Protein AF-A0A9K3ELS5-F1 (afdb_monomer_lite)

Foldseek 3Di:
DCCVQCVQANDDDPPDDKQAEGRPDPVHDFDEDDDQWDQCQADVRDGLEEHEDDPVVIDDDTHGNYYHYGSHHYPD

InterPro domains:
  IPR017853 Glycoside hydrolase superfamily [SSF51445] (8-76)
  IPR036962 Glycoside hydrolase, family 3, N-terminal domain superfamily [G3DSA:3.20.20.300] (1-76)
  IPR051915 Cellulose Degradation Glycosyl Hydrolase 3 [PTHR30620] (1-76)

Structure (mmCIF, N/CA/C/O backbone):
data_AF-A0A9K3ELS5-F1
#
_entry.id   AF-A0A9K3ELS5-F1
#
loop_
_atom_site.group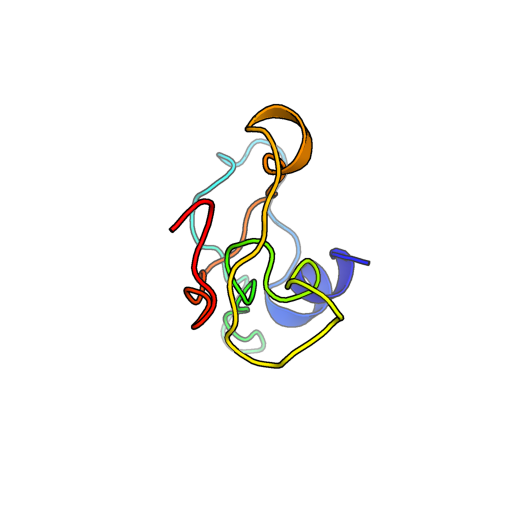_PDB
_atom_site.id
_atom_site.type_symbol
_atom_site.label_atom_id
_atom_site.label_alt_id
_atom_site.label_comp_id
_atom_site.label_asym_id
_atom_site.label_entity_id
_atom_site.label_seq_id
_atom_site.pdbx_PDB_ins_code
_atom_site.Cartn_x
_atom_site.Cartn_y
_atom_site.Cartn_z
_atom_site.occupancy
_atom_site.B_iso_or_equiv
_atom_site.auth_seq_id
_atom_site.auth_comp_id
_atom_site.auth_asym_id
_atom_site.auth_atom_id
_atom_site.pdbx_PDB_model_num
ATOM 1 N N . MET A 1 1 ? -0.577 13.749 2.382 1.00 63.16 1 MET A N 1
ATOM 2 C CA . MET A 1 1 ? -1.616 13.155 1.503 1.00 63.16 1 MET A CA 1
ATOM 3 C C . MET A 1 1 ? -1.968 11.709 1.889 1.00 63.16 1 MET A C 1
ATOM 5 O O . MET A 1 1 ? -2.831 11.120 1.257 1.00 63.16 1 MET A O 1
ATOM 9 N N . THR A 1 2 ? -1.370 11.132 2.941 1.00 80.06 2 THR A N 1
ATOM 10 C CA . THR A 1 2 ? -1.742 9.809 3.482 1.00 80.06 2 THR A CA 1
ATOM 11 C C . THR A 1 2 ? -2.907 9.871 4.477 1.00 80.06 2 THR A C 1
ATOM 13 O O . THR A 1 2 ? -3.437 8.832 4.859 1.00 80.06 2 THR A O 1
ATOM 16 N N . ASP A 1 3 ? -3.363 11.072 4.846 1.00 86.50 3 ASP A N 1
ATOM 17 C CA . ASP A 1 3 ? -4.450 11.312 5.810 1.00 86.50 3 ASP A CA 1
ATOM 18 C C . ASP A 1 3 ? -5.792 10.698 5.376 1.00 86.50 3 ASP A C 1
ATOM 20 O O . ASP A 1 3 ? -6.649 10.403 6.208 1.00 86.50 3 ASP A O 1
ATOM 24 N N . VAL A 1 4 ? -5.954 10.410 4.078 1.00 86.38 4 VAL A N 1
ATOM 25 C CA . VAL A 1 4 ? -7.102 9.660 3.544 1.00 86.38 4 VAL A CA 1
ATOM 26 C C . VAL A 1 4 ? -7.237 8.272 4.186 1.00 86.38 4 VAL A C 1
ATOM 28 O O . VAL A 1 4 ? -8.353 7.799 4.387 1.00 86.38 4 VAL A O 1
ATOM 31 N N . ILE A 1 5 ? -6.126 7.641 4.588 1.00 87.25 5 ILE A N 1
ATOM 32 C CA . ILE A 1 5 ? -6.137 6.351 5.293 1.00 87.25 5 ILE A CA 1
ATOM 33 C C . ILE A 1 5 ? -6.811 6.504 6.659 1.00 87.25 5 ILE A C 1
ATOM 35 O O . ILE A 1 5 ? -7.629 5.664 7.025 1.00 87.25 5 ILE A O 1
ATOM 39 N N . LEU A 1 6 ? -6.524 7.587 7.388 1.00 89.44 6 LEU A N 1
ATOM 40 C CA . LEU A 1 6 ? -7.146 7.873 8.686 1.00 89.44 6 LEU A CA 1
ATOM 41 C C . LEU A 1 6 ? -8.636 8.178 8.528 1.00 89.44 6 LEU A C 1
ATOM 43 O O . LEU A 1 6 ? -9.449 7.742 9.339 1.00 89.44 6 LEU A O 1
ATOM 47 N N . TRP A 1 7 ? -9.013 8.880 7.460 1.00 88.12 7 TRP A N 1
ATOM 48 C CA . TRP A 1 7 ? -10.418 9.158 7.176 1.00 88.12 7 TRP A CA 1
ATOM 49 C C . TRP A 1 7 ? -11.219 7.869 6.916 1.00 88.12 7 TRP A C 1
ATOM 51 O O . TRP A 1 7 ? -12.282 7.665 7.516 1.00 88.12 7 TRP A O 1
ATOM 61 N N . LEU A 1 8 ? -10.666 6.975 6.087 1.00 90.19 8 LEU A N 1
ATOM 62 C CA . LEU A 1 8 ? -11.280 5.700 5.705 1.00 90.19 8 LEU A CA 1
ATOM 63 C C . LEU A 1 8 ? -11.300 4.675 6.849 1.00 90.19 8 LEU A C 1
ATOM 65 O O . LEU A 1 8 ? -12.342 4.074 7.107 1.00 90.19 8 LEU A O 1
ATOM 69 N N . GLN A 1 9 ? -10.171 4.486 7.539 1.00 91.81 9 GLN A N 1
ATOM 70 C CA . GLN A 1 9 ? -9.987 3.423 8.535 1.00 91.81 9 GLN A CA 1
ATOM 71 C C . GLN A 1 9 ? -10.231 3.872 9.979 1.00 91.81 9 GLN A C 1
ATOM 73 O O . GLN A 1 9 ? -10.500 3.033 10.836 1.00 91.81 9 GLN A O 1
ATOM 78 N N . GLY A 1 10 ? -10.141 5.171 10.261 1.00 91.19 10 GLY A N 1
ATOM 79 C CA . GLY A 1 10 ? -10.091 5.728 11.613 1.00 91.19 10 GLY A CA 1
ATOM 80 C C . GLY A 1 10 ? -8.664 5.932 12.134 1.00 91.19 10 GLY A C 1
ATOM 81 O O . GLY A 1 10 ? -7.693 5.389 11.601 1.00 91.19 10 GLY A O 1
ATOM 82 N N . GLU A 1 11 ? -8.540 6.740 13.189 1.00 91.12 11 GLU A N 1
ATOM 83 C CA . GLU A 1 11 ? -7.256 7.037 13.827 1.00 91.12 11 GLU A CA 1
ATOM 84 C C . GLU A 1 11 ? -6.727 5.842 14.619 1.00 91.12 11 GLU A C 1
ATOM 86 O O . GLU A 1 11 ? -7.432 5.249 15.435 1.00 91.12 11 GLU A O 1
ATOM 91 N N . ILE A 1 12 ? -5.454 5.511 14.407 1.00 88.81 12 ILE A N 1
ATOM 92 C CA . ILE A 1 12 ? -4.781 4.447 15.150 1.00 88.81 12 ILE A CA 1
ATOM 93 C C . ILE A 1 12 ? -4.546 4.928 16.597 1.00 88.81 12 ILE A C 1
ATOM 95 O O . ILE A 1 12 ? -3.968 6.003 16.787 1.00 88.81 12 ILE A O 1
ATOM 99 N N . PRO A 1 13 ? -4.919 4.148 17.633 1.00 89.69 13 PRO A N 1
ATOM 100 C CA . PRO A 1 13 ? -4.698 4.537 19.023 1.00 89.69 13 PRO A CA 1
ATOM 101 C C . PRO A 1 13 ? -3.220 4.804 19.328 1.00 89.69 13 PRO A C 1
ATOM 103 O O . PRO A 1 13 ? -2.334 4.066 18.881 1.00 89.69 13 PRO A O 1
ATOM 106 N N . LYS A 1 14 ? -2.940 5.835 20.135 1.00 88.81 14 LYS A N 1
ATOM 107 C CA . LYS A 1 14 ? -1.568 6.180 20.538 1.00 88.81 14 LYS A CA 1
ATOM 108 C C . LYS A 1 14 ? -0.882 4.986 21.212 1.00 88.81 14 LYS A C 1
ATOM 110 O O . LYS A 1 14 ? -1.457 4.356 22.093 1.00 88.81 14 LYS A O 1
ATOM 115 N N . GLY A 1 15 ? 0.354 4.698 20.803 1.00 85.56 15 GLY A N 1
ATOM 116 C CA . GLY A 1 15 ? 1.136 3.566 21.319 1.00 85.56 15 GLY A CA 1
ATOM 117 C C . GLY A 1 15 ? 0.859 2.225 20.631 1.00 85.56 15 GLY A C 1
ATOM 118 O O . GLY A 1 15 ? 1.492 1.230 20.978 1.00 85.56 15 GLY A O 1
ATOM 119 N N . SER A 1 16 ? -0.039 2.180 19.643 1.00 84.56 16 SER A N 1
ATOM 120 C CA . SER A 1 16 ? -0.246 0.977 18.831 1.00 84.56 16 SER A CA 1
ATOM 121 C C . SER A 1 16 ? 0.976 0.661 17.968 1.00 84.56 16 SER A C 1
ATOM 123 O O . SER A 1 16 ? 1.699 1.552 17.515 1.00 84.56 16 SER A O 1
ATOM 125 N N . ARG A 1 17 ? 1.183 -0.628 17.691 1.00 83.19 17 ARG A N 1
ATOM 126 C CA . ARG A 1 17 ? 2.244 -1.101 16.798 1.00 83.19 17 ARG A CA 1
ATOM 127 C C . ARG A 1 17 ? 1.979 -0.645 15.357 1.00 83.19 17 ARG A C 1
ATOM 129 O O . ARG A 1 17 ? 0.928 -0.943 14.797 1.00 83.19 17 ARG A O 1
ATOM 136 N N . LEU A 1 18 ? 2.953 0.024 14.740 1.00 81.31 18 LEU A N 1
ATOM 137 C CA . LEU A 1 18 ? 2.896 0.396 13.322 1.00 81.31 18 LEU A CA 1
ATOM 138 C C . LEU A 1 18 ? 3.023 -0.839 12.413 1.00 81.31 18 LEU A C 1
ATOM 140 O O . LEU A 1 18 ? 3.691 -1.813 12.764 1.00 81.31 18 LEU A O 1
ATOM 144 N N . GLY A 1 19 ? 2.401 -0.780 11.232 1.00 77.75 19 GLY A N 1
ATOM 145 C CA . GLY A 1 19 ? 2.433 -1.865 10.241 1.00 77.75 19 GLY A CA 1
ATOM 146 C C . GLY A 1 19 ? 1.466 -3.020 10.521 1.00 77.75 19 GLY A C 1
ATOM 147 O O . GLY A 1 19 ? 1.574 -4.067 9.891 1.00 77.75 19 GLY A O 1
ATOM 148 N N . VAL A 1 20 ? 0.534 -2.844 11.460 1.00 82.88 20 VAL A N 1
ATOM 149 C CA . VAL A 1 20 ? -0.557 -3.790 11.728 1.00 82.88 20 VAL A CA 1
ATOM 150 C C . VAL A 1 20 ? -1.851 -3.244 11.109 1.00 82.88 20 VAL A C 1
ATOM 152 O O . VAL A 1 20 ? -2.095 -2.040 11.229 1.00 82.88 20 VAL A O 1
ATOM 155 N N . PRO A 1 21 ? -2.683 -4.080 10.457 1.00 87.00 21 PRO A N 1
ATOM 156 C CA . PRO A 1 21 ? -3.973 -3.646 9.926 1.00 87.00 21 PRO A CA 1
ATOM 157 C C . PRO A 1 21 ? -4.887 -3.060 11.005 1.00 87.00 21 PRO A C 1
ATOM 159 O O . PRO A 1 21 ? -4.931 -3.564 12.129 1.00 87.00 21 PRO A O 1
ATOM 162 N N . TYR A 1 22 ? -5.633 -2.010 10.659 1.00 90.38 22 TYR A N 1
ATOM 163 C CA . TYR A 1 22 ? -6.519 -1.319 11.592 1.00 90.38 22 TYR A CA 1
ATOM 164 C C . TYR A 1 22 ? -7.762 -0.774 10.889 1.00 90.38 22 TYR A C 1
ATOM 166 O O . TYR A 1 22 ? -7.658 -0.094 9.869 1.00 90.38 22 TYR A O 1
ATOM 174 N N . VAL A 1 23 ? -8.928 -1.039 11.479 1.00 91.81 23 VAL A N 1
ATOM 175 C CA . VAL A 1 23 ? -10.219 -0.435 11.131 1.00 91.81 23 VAL A CA 1
ATOM 176 C C . VAL A 1 23 ? -10.954 -0.164 12.444 1.00 91.81 23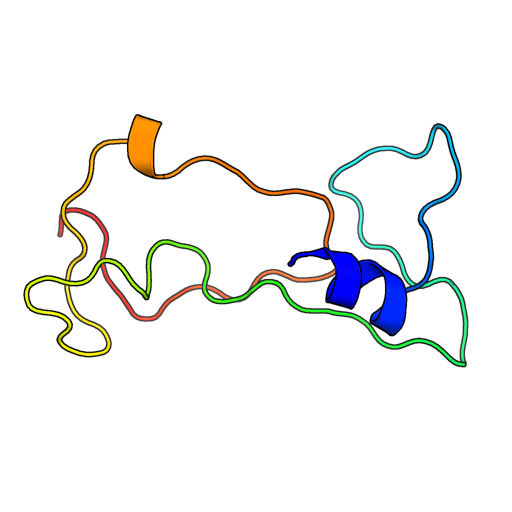 VAL A C 1
ATOM 178 O O . VAL A 1 23 ? -11.136 -1.079 13.245 1.00 91.81 23 VAL A O 1
ATOM 181 N N . ALA A 1 24 ? -11.352 1.086 12.686 1.00 93.50 24 ALA A N 1
ATOM 182 C CA . ALA A 1 24 ? -11.857 1.529 13.988 1.00 93.50 24 ALA A CA 1
ATOM 183 C C . ALA A 1 24 ? -13.259 1.005 14.337 1.00 93.50 24 ALA A C 1
ATOM 185 O O . ALA A 1 24 ? -13.648 1.028 15.504 1.00 93.50 24 ALA A O 1
ATOM 186 N N . GLY A 1 25 ? -14.030 0.534 13.355 1.00 92.06 25 GLY A N 1
ATOM 187 C CA . GLY A 1 25 ? -15.390 0.073 13.596 1.00 92.06 25 GLY A CA 1
ATOM 188 C C . GLY A 1 25 ? -16.175 -0.243 12.329 1.00 92.06 25 GLY A C 1
ATOM 189 O O . GLY A 1 25 ? -15.666 -0.169 11.214 1.00 92.06 25 GLY A O 1
ATOM 190 N N . LYS A 1 26 ? -17.445 -0.607 12.524 1.00 94.19 26 LYS A N 1
ATOM 191 C CA . LYS A 1 26 ? -18.385 -1.027 11.467 1.00 94.19 26 LYS A CA 1
ATOM 192 C C . LYS A 1 26 ? -18.782 0.080 10.481 1.00 94.19 26 LYS A C 1
ATOM 194 O O . LYS A 1 26 ? -19.379 -0.207 9.453 1.00 94.19 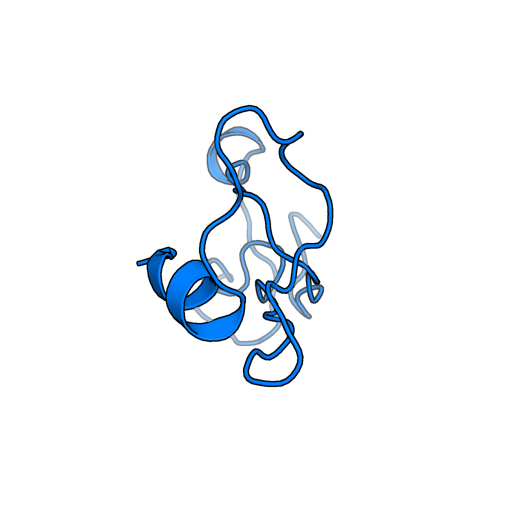26 LYS A O 1
ATOM 199 N N . ASP A 1 27 ? -18.515 1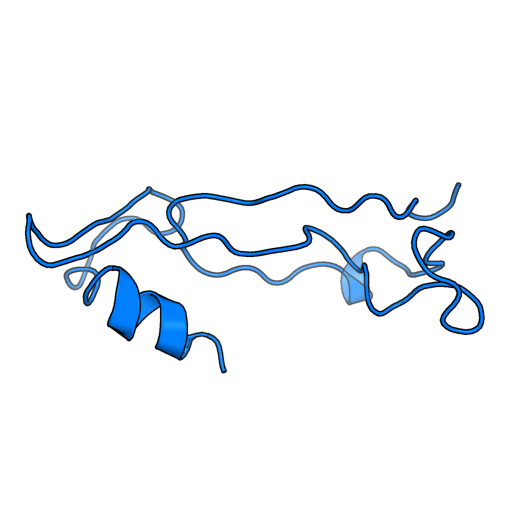.330 10.831 1.00 95.06 27 ASP A N 1
ATOM 200 C CA . ASP A 1 27 ? -18.755 2.534 10.033 1.00 95.06 27 ASP A CA 1
ATOM 201 C C . ASP A 1 27 ? -17.502 2.986 9.261 1.00 95.06 27 ASP A C 1
ATOM 203 O O . ASP A 1 27 ? -17.513 4.024 8.598 1.00 95.06 27 ASP A O 1
ATOM 207 N N . LYS A 1 28 ? -16.419 2.207 9.345 1.00 95.50 28 LYS A N 1
ATOM 208 C CA . LYS A 1 28 ? -15.157 2.424 8.642 1.00 95.50 28 LYS A CA 1
ATOM 209 C C . LYS A 1 28 ? -14.912 1.333 7.612 1.00 95.50 28 LYS A C 1
ATOM 211 O O . LYS A 1 28 ? -15.509 0.258 7.652 1.00 95.50 28 LYS A O 1
ATOM 216 N N . VAL A 1 29 ? -14.013 1.623 6.680 1.00 90.88 29 VAL A N 1
ATOM 217 C CA . VAL A 1 29 ? -13.637 0.705 5.603 1.00 90.88 29 VAL A CA 1
ATOM 218 C C . VAL A 1 29 ? -12.134 0.472 5.613 1.00 90.88 29 VAL A C 1
ATOM 220 O O . VAL A 1 29 ? -11.354 1.364 5.943 1.00 90.88 29 VAL A O 1
ATOM 223 N N . ALA A 1 30 ? -11.716 -0.739 5.247 1.00 89.88 30 ALA A N 1
ATOM 224 C CA . ALA A 1 30 ? -10.303 -1.035 5.054 1.00 89.88 30 ALA A CA 1
ATOM 225 C C . ALA A 1 30 ? -9.758 -0.199 3.886 1.00 89.88 30 ALA A C 1
ATOM 227 O O . ALA A 1 30 ? -10.338 -0.193 2.800 1.00 89.88 30 ALA A O 1
ATOM 228 N N . ALA A 1 31 ? -8.641 0.495 4.104 1.00 88.19 31 ALA A N 1
ATOM 229 C CA . ALA A 1 31 ? -7.942 1.208 3.047 1.00 88.19 31 ALA A CA 1
ATOM 230 C C . ALA A 1 31 ? -6.855 0.323 2.426 1.00 88.19 31 ALA A C 1
ATOM 232 O O . ALA A 1 31 ? -6.362 -0.644 3.023 1.00 88.19 31 ALA A O 1
ATOM 233 N N . CYS A 1 32 ? -6.476 0.690 1.208 1.00 85.75 32 CYS A N 1
ATOM 234 C CA . CYS A 1 32 ? -5.418 0.049 0.452 1.00 85.75 32 CYS A CA 1
ATOM 235 C C . CYS A 1 32 ? -4.408 1.104 0.014 1.00 85.75 32 CYS A C 1
ATOM 237 O O . CYS A 1 32 ? -4.777 2.036 -0.702 1.00 85.75 32 CYS A O 1
ATOM 239 N N . ALA A 1 33 ? -3.148 0.972 0.435 1.00 82.50 33 ALA A N 1
ATOM 240 C CA . ALA A 1 33 ? -2.076 1.741 -0.183 1.00 82.50 33 ALA A CA 1
ATOM 241 C C . ALA A 1 33 ? -1.723 1.057 -1.499 1.00 82.50 33 ALA A C 1
ATOM 243 O O . ALA A 1 33 ? -1.410 -0.138 -1.525 1.00 82.50 33 ALA A O 1
ATOM 244 N N . LYS A 1 34 ? -1.808 1.806 -2.594 1.00 80.62 34 LYS A N 1
ATOM 245 C CA . LYS A 1 34 ? -1.548 1.280 -3.925 1.00 80.62 34 LYS A CA 1
ATOM 246 C C . LYS A 1 34 ? -0.941 2.340 -4.856 1.00 80.62 34 LYS A C 1
ATOM 248 O O . LYS A 1 34 ? -1.214 3.517 -4.647 1.00 80.62 34 LYS A O 1
ATOM 253 N N . HIS A 1 35 ? -0.167 1.944 -5.864 1.00 85.25 35 HIS A N 1
ATOM 254 C CA . HIS A 1 35 ? 0.378 0.589 -6.032 1.00 85.25 35 HIS A CA 1
ATOM 255 C C . HIS A 1 35 ? 1.793 0.496 -5.445 1.00 85.25 35 HIS A C 1
ATOM 257 O O . HIS A 1 35 ? 2.618 1.393 -5.595 1.00 85.25 35 HIS A O 1
ATOM 263 N N . PHE A 1 36 ? 2.079 -0.594 -4.739 1.00 80.69 36 PHE A N 1
ATOM 264 C CA . PHE A 1 36 ? 3.387 -0.856 -4.157 1.00 80.69 36 PHE A CA 1
ATOM 265 C C . PHE A 1 36 ? 4.269 -1.626 -5.156 1.00 80.69 36 PHE A C 1
ATOM 267 O O . PHE A 1 36 ? 3.970 -2.771 -5.473 1.00 80.69 36 PHE A O 1
ATOM 274 N N . VAL A 1 37 ? 5.359 -1.074 -5.677 1.00 80.31 37 VAL A N 1
ATOM 275 C CA . VAL A 1 37 ? 5.877 0.282 -5.458 1.00 80.31 37 VAL A CA 1
ATOM 276 C C . VAL A 1 37 ? 6.330 0.896 -6.770 1.00 80.31 37 VAL A C 1
ATOM 278 O O . VAL A 1 37 ? 6.703 0.182 -7.695 1.00 80.31 37 VAL A O 1
ATOM 281 N N . ALA A 1 38 ? 6.327 2.228 -6.802 1.00 77.44 38 ALA A N 1
ATOM 282 C CA . ALA A 1 38 ? 6.881 3.037 -7.878 1.00 77.44 38 ALA A CA 1
ATOM 283 C C . ALA A 1 38 ? 6.169 2.881 -9.234 1.00 77.44 38 ALA A C 1
ATOM 285 O O . ALA A 1 38 ? 6.800 3.010 -10.281 1.00 77.44 38 ALA A O 1
ATOM 286 N N . ASP A 1 39 ? 4.848 2.690 -9.199 1.00 78.69 39 ASP A N 1
ATOM 287 C CA . ASP A 1 39 ? 3.962 2.758 -10.369 1.00 78.69 39 ASP A CA 1
ATOM 288 C C . ASP A 1 39 ? 4.054 4.104 -11.107 1.00 78.69 39 ASP A C 1
ATOM 290 O O . ASP A 1 39 ? 4.013 4.148 -12.328 1.00 78.69 39 ASP A O 1
ATOM 294 N N . GLY A 1 40 ? 4.250 5.208 -10.383 1.00 82.56 40 GLY A N 1
ATOM 295 C CA . GLY A 1 40 ? 4.440 6.536 -10.977 1.00 82.56 40 GLY A CA 1
ATOM 296 C C . GLY A 1 40 ? 5.846 6.829 -11.526 1.00 82.56 40 GLY A C 1
ATOM 297 O O . GLY A 1 40 ? 6.072 7.929 -12.025 1.00 82.56 40 GLY A O 1
ATOM 298 N N . GLY A 1 41 ? 6.807 5.906 -11.393 1.00 82.38 41 GLY A N 1
ATOM 299 C CA . GLY A 1 41 ? 8.220 6.115 -11.749 1.00 82.38 41 GLY A CA 1
ATOM 300 C C . GLY A 1 41 ? 8.658 5.474 -13.067 1.00 82.38 41 GLY A C 1
ATOM 301 O O . GLY A 1 41 ? 9.860 5.392 -13.333 1.00 82.38 41 GLY A O 1
ATOM 302 N N . THR A 1 42 ? 7.717 4.974 -13.866 1.00 84.12 42 THR A N 1
ATOM 303 C CA . THR A 1 42 ? 8.035 4.163 -15.040 1.00 84.12 42 THR A CA 1
ATOM 304 C C . THR A 1 42 ? 8.792 4.950 -16.107 1.00 84.12 42 THR A C 1
ATOM 306 O O . THR A 1 42 ? 8.631 6.162 -16.281 1.00 84.12 42 THR A O 1
ATOM 309 N N . THR A 1 43 ? 9.640 4.248 -16.861 1.00 81.00 43 THR A N 1
ATOM 310 C CA . THR A 1 43 ? 10.428 4.840 -17.948 1.00 81.00 43 THR A CA 1
ATOM 311 C C . THR A 1 43 ? 9.505 5.523 -18.955 1.00 81.00 43 THR A C 1
ATOM 313 O O . THR A 1 43 ? 8.638 4.880 -19.549 1.00 81.00 43 THR A O 1
ATOM 316 N N . LEU A 1 44 ? 9.705 6.834 -19.141 1.00 87.19 44 LEU A N 1
ATOM 317 C CA . LEU A 1 44 ? 8.888 7.707 -19.997 1.00 87.19 44 LEU A CA 1
ATOM 318 C C . LEU A 1 44 ? 7.403 7.805 -19.586 1.00 87.19 44 LEU A C 1
ATOM 320 O O . LEU A 1 44 ? 6.587 8.254 -20.387 1.00 87.19 44 LEU A O 1
ATOM 324 N N . GLY A 1 45 ? 7.044 7.403 -18.362 1.00 83.25 45 GLY A N 1
ATOM 325 C CA . GLY A 1 45 ? 5.656 7.398 -17.891 1.00 83.25 45 GLY A CA 1
ATOM 326 C C . GLY A 1 45 ? 4.761 6.395 -18.623 1.00 83.25 45 GLY A C 1
ATOM 327 O O . GLY A 1 45 ? 3.549 6.587 -18.682 1.00 83.25 45 GLY A O 1
ATOM 328 N N . ILE A 1 46 ? 5.350 5.359 -19.229 1.00 81.88 46 ILE A N 1
ATOM 329 C CA . ILE A 1 46 ? 4.597 4.289 -19.887 1.00 81.88 46 ILE A CA 1
ATOM 330 C C . ILE A 1 46 ? 3.936 3.438 -18.802 1.00 81.88 46 ILE A C 1
ATOM 332 O O . ILE A 1 46 ? 4.611 2.967 -17.884 1.00 81.88 46 ILE A O 1
ATOM 336 N N . ASP A 1 47 ? 2.624 3.257 -18.911 1.00 81.38 47 ASP A N 1
ATOM 337 C CA . ASP A 1 47 ? 1.847 2.458 -17.966 1.00 81.38 47 ASP A CA 1
ATOM 338 C C . ASP A 1 47 ? 2.384 1.018 -17.870 1.00 81.38 47 ASP A C 1
ATOM 340 O O . ASP A 1 47 ? 2.846 0.456 -18.865 1.00 81.38 47 ASP A O 1
ATOM 344 N N . GLU A 1 48 ? 2.375 0.457 -16.658 1.00 77.50 48 GLU A N 1
ATOM 345 C CA . GLU A 1 48 ? 2.849 -0.904 -16.330 1.00 77.50 48 GLU A CA 1
ATOM 346 C C . GLU A 1 48 ? 4.311 -1.240 -16.730 1.00 77.50 48 GLU A C 1
ATOM 348 O O . GLU A 1 48 ? 4.717 -2.400 -16.719 1.00 77.50 48 GLU A O 1
ATOM 353 N N . ASN A 1 49 ? 5.141 -0.244 -17.061 1.00 84.88 49 ASN A N 1
ATOM 354 C CA . ASN A 1 49 ? 6.513 -0.452 -17.541 1.00 84.88 49 ASN A CA 1
ATOM 355 C C . ASN A 1 49 ? 7.560 -0.501 -16.401 1.00 84.88 49 ASN A C 1
ATOM 357 O O . ASN A 1 49 ? 7.238 -0.467 -15.217 1.00 84.88 49 ASN A O 1
ATOM 361 N N . ASN A 1 50 ? 8.846 -0.584 -16.746 1.00 82.75 50 ASN A N 1
ATOM 362 C CA . ASN A 1 50 ? 9.952 -0.645 -15.795 1.00 82.75 50 ASN A CA 1
ATOM 363 C C . ASN A 1 50 ? 10.269 0.721 -15.162 1.00 82.75 50 ASN A C 1
ATOM 365 O O . ASN A 1 50 ? 10.544 1.701 -15.870 1.00 82.75 50 ASN A O 1
ATOM 369 N N . THR A 1 51 ? 10.319 0.753 -13.833 1.00 81.62 51 THR A N 1
ATOM 370 C CA . THR A 1 51 ? 10.863 1.857 -13.039 1.00 81.62 51 THR A CA 1
ATOM 371 C C . THR A 1 51 ? 12.334 1.591 -12.713 1.00 81.62 51 THR A C 1
ATOM 373 O O . THR A 1 51 ? 12.670 0.603 -12.056 1.00 81.62 51 THR A O 1
ATOM 376 N N . VAL A 1 52 ? 13.226 2.486 -13.149 1.00 83.38 52 VAL A N 1
ATOM 377 C CA . VAL A 1 52 ? 14.674 2.406 -12.885 1.00 83.38 52 VAL A CA 1
ATOM 378 C C . VAL A 1 52 ? 15.028 3.384 -11.770 1.00 83.38 52 VAL A C 1
ATOM 380 O O . VAL A 1 52 ? 15.074 4.591 -11.989 1.00 83.38 52 VAL A O 1
ATOM 383 N N . ALA A 1 53 ? 15.254 2.861 -10.568 1.00 78.12 53 ALA A N 1
ATOM 384 C CA . ALA A 1 53 ? 15.547 3.654 -9.374 1.00 78.12 53 ALA A CA 1
ATOM 385 C C . ALA A 1 53 ? 16.385 2.842 -8.379 1.00 78.12 53 ALA A C 1
ATOM 387 O O . ALA A 1 53 ? 16.323 1.607 -8.347 1.00 78.12 53 ALA A O 1
ATOM 388 N N . ASN A 1 54 ? 17.163 3.519 -7.539 1.00 78.75 54 ASN A N 1
ATOM 389 C CA . ASN A 1 54 ? 17.918 2.866 -6.474 1.00 78.75 54 ASN A CA 1
ATOM 390 C C . ASN A 1 54 ? 17.045 2.637 -5.221 1.00 78.75 54 ASN A C 1
ATOM 392 O O . ASN A 1 54 ? 15.966 3.199 -5.053 1.00 78.75 54 ASN A O 1
ATOM 396 N N . ARG A 1 55 ? 17.513 1.788 -4.297 1.00 71.62 55 ARG A N 1
ATOM 397 C CA . ARG A 1 55 ? 16.749 1.404 -3.094 1.00 71.62 55 ARG A CA 1
ATOM 398 C C . ARG A 1 55 ? 16.422 2.586 -2.170 1.00 71.62 55 ARG A C 1
ATOM 400 O O . ARG A 1 55 ? 15.431 2.525 -1.448 1.00 71.62 55 ARG A O 1
ATOM 407 N N . HIS A 1 56 ? 17.257 3.624 -2.150 1.00 73.19 56 HIS A N 1
ATOM 408 C CA . HIS A 1 56 ? 17.043 4.788 -1.290 1.00 73.19 56 HIS A CA 1
ATOM 409 C C . HIS A 1 56 ? 15.867 5.638 -1.782 1.00 73.19 56 HIS A C 1
ATOM 411 O O . HIS A 1 56 ? 15.094 6.141 -0.975 1.00 73.19 56 HIS A O 1
ATOM 417 N N . GLU A 1 57 ? 15.677 5.704 -3.097 1.00 65.56 57 GLU A N 1
ATOM 418 C CA . GLU A 1 57 ? 14.564 6.402 -3.746 1.00 65.56 57 GLU A CA 1
ATOM 419 C C . GLU A 1 57 ? 13.207 5.693 -3.540 1.00 65.56 57 GLU A C 1
ATOM 421 O O . GLU A 1 57 ? 12.161 6.305 -3.728 1.00 65.56 57 GLU A O 1
ATOM 426 N N . LEU A 1 58 ? 13.206 4.421 -3.112 1.00 64.06 58 LEU A N 1
ATOM 427 C CA . LEU A 1 58 ? 12.021 3.548 -3.097 1.00 64.06 58 LEU A CA 1
ATOM 428 C C . LEU A 1 58 ? 11.299 3.435 -1.735 1.00 64.06 58 LEU A C 1
ATOM 430 O O . LEU A 1 58 ? 10.138 3.031 -1.677 1.00 64.06 58 LEU A O 1
ATOM 434 N N . LEU A 1 59 ? 11.971 3.700 -0.609 1.00 59.78 59 LEU A N 1
ATOM 435 C CA . LEU A 1 59 ? 11.520 3.222 0.708 1.00 59.78 59 LEU A CA 1
ATOM 436 C C . LEU A 1 59 ? 10.863 4.311 1.576 1.00 59.78 59 LEU A C 1
ATOM 438 O O . LEU A 1 59 ? 11.537 4.979 2.356 1.00 59.78 59 LEU A O 1
ATOM 442 N N . SER A 1 60 ? 9.526 4.405 1.543 1.00 55.75 60 SER A N 1
ATOM 443 C CA . SER A 1 60 ? 8.728 4.980 2.646 1.00 55.75 60 SER A CA 1
ATOM 444 C C . SER A 1 60 ? 7.288 4.429 2.673 1.00 55.75 60 SER A C 1
ATOM 446 O O . SER A 1 60 ? 6.560 4.558 1.695 1.00 55.75 60 SER A O 1
ATOM 448 N N . ILE A 1 61 ? 6.850 3.798 3.777 1.00 52.34 61 ILE A N 1
ATOM 449 C CA . ILE A 1 61 ? 5.434 3.418 3.990 1.00 52.34 61 ILE A CA 1
ATOM 450 C C . ILE A 1 61 ? 5.051 3.586 5.468 1.00 52.34 61 ILE A C 1
ATOM 452 O O . ILE A 1 61 ? 5.819 3.230 6.361 1.00 52.34 61 ILE A O 1
ATOM 456 N N . GLN A 1 62 ? 3.844 4.098 5.717 1.00 53.44 62 GLN A N 1
ATOM 457 C CA . GLN A 1 62 ? 3.192 4.205 7.030 1.00 53.44 62 GLN A CA 1
ATOM 458 C C . GLN A 1 62 ? 1.952 3.286 7.083 1.00 53.44 62 GLN A C 1
ATOM 460 O O . GLN A 1 62 ? 1.408 2.925 6.044 1.00 53.44 62 GLN A O 1
ATOM 465 N N . GLY A 1 63 ? 1.532 2.863 8.284 1.00 53.19 63 GLY A N 1
ATOM 466 C CA . GLY A 1 63 ? 0.574 1.765 8.501 1.00 53.19 63 GLY A CA 1
ATOM 467 C C . GLY A 1 63 ? -0.749 1.867 7.725 1.00 53.19 63 GLY A C 1
ATOM 468 O O . GLY A 1 63 ? -1.485 2.839 7.861 1.00 53.19 63 GLY A O 1
ATOM 469 N N . VAL A 1 64 ? -1.067 0.821 6.959 1.00 69.25 64 VAL A N 1
ATOM 470 C CA . VAL A 1 64 ? -2.289 0.670 6.152 1.00 69.25 64 VAL A CA 1
ATOM 471 C C . VAL A 1 64 ? -2.795 -0.773 6.257 1.00 69.25 64 VAL A C 1
ATOM 473 O O . VAL A 1 64 ? -1.995 -1.680 6.483 1.00 69.25 64 VAL A O 1
ATOM 476 N N . SER A 1 65 ? -4.107 -1.008 6.120 1.00 54.09 65 SER A N 1
ATOM 477 C CA . SER A 1 65 ? -4.668 -2.359 6.291 1.00 54.09 65 SER A CA 1
ATOM 478 C C . SER A 1 65 ? -4.325 -3.317 5.161 1.00 54.09 65 SER A C 1
ATOM 480 O O . SER A 1 65 ? -4.170 -4.511 5.402 1.00 54.09 65 SER A O 1
ATOM 482 N N . THR A 1 66 ? -4.202 -2.811 3.935 1.00 70.50 66 THR A N 1
ATOM 483 C CA . THR A 1 66 ? -3.814 -3.613 2.773 1.00 70.50 66 THR A CA 1
ATOM 484 C C . THR A 1 66 ? -2.847 -2.842 1.881 1.00 70.50 66 THR A C 1
ATOM 486 O O . THR A 1 66 ? -2.854 -1.610 1.852 1.00 70.50 66 THR A O 1
ATOM 489 N N . VAL A 1 67 ? -2.020 -3.579 1.144 1.00 78.62 67 VAL A N 1
ATOM 490 C CA . VAL A 1 67 ? -1.099 -3.045 0.140 1.00 78.62 67 VAL A CA 1
ATOM 491 C C . VAL A 1 67 ? -1.340 -3.805 -1.159 1.00 78.62 67 VAL A C 1
ATOM 493 O O . VAL A 1 67 ? -1.310 -5.034 -1.156 1.00 78.62 67 VAL A O 1
ATOM 496 N N . MET A 1 68 ? -1.600 -3.095 -2.256 1.00 76.50 68 MET A N 1
ATOM 497 C CA . MET A 1 68 ? -1.755 -3.704 -3.583 1.00 76.50 68 MET A CA 1
ATOM 498 C C . MET A 1 68 ? -0.456 -3.558 -4.359 1.00 76.50 68 MET A C 1
ATOM 500 O O . MET A 1 68 ? 0.082 -2.458 -4.437 1.00 76.50 68 MET A O 1
ATOM 504 N N . VAL A 1 69 ? 0.025 -4.655 -4.937 1.00 76.19 69 VAL A N 1
ATOM 505 C CA . VAL A 1 69 ? 1.262 -4.680 -5.726 1.00 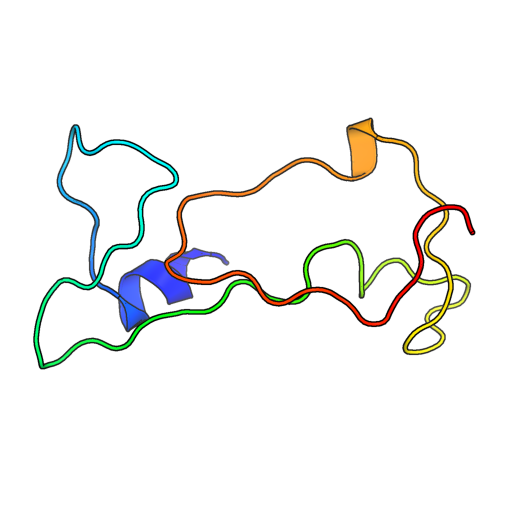76.19 69 VAL A CA 1
ATOM 506 C C . VAL A 1 69 ? 1.058 -3.949 -7.059 1.00 76.19 69 VAL A C 1
ATOM 508 O O . VAL A 1 69 ? -0.037 -3.985 -7.620 1.00 76.19 69 VAL A O 1
ATOM 511 N N . SER A 1 70 ? 2.091 -3.253 -7.530 1.00 72.38 70 SER A N 1
ATOM 512 C CA . SER A 1 70 ? 2.115 -2.618 -8.851 1.00 72.38 70 SER A CA 1
ATOM 513 C C . SER A 1 70 ? 2.266 -3.641 -9.971 1.00 72.38 70 SER A C 1
ATOM 515 O O . SER A 1 70 ? 2.923 -4.663 -9.792 1.00 72.38 70 SER A O 1
ATOM 517 N N . TYR A 1 71 ? 1.690 -3.337 -11.135 1.00 72.50 71 TYR A N 1
ATOM 518 C CA . TYR A 1 71 ? 1.963 -4.069 -12.373 1.00 72.50 71 TYR A CA 1
ATOM 519 C C . TYR A 1 71 ? 3.345 -3.739 -12.962 1.00 72.50 71 TYR A C 1
ATOM 521 O O . TYR A 1 71 ? 3.876 -4.527 -13.735 1.00 72.50 71 TYR A O 1
ATOM 529 N N . SER A 1 72 ? 3.948 -2.611 -12.570 1.00 63.44 72 SER A N 1
ATOM 530 C CA . SER A 1 72 ? 5.278 -2.183 -13.021 1.00 63.44 72 SER A CA 1
ATOM 531 C C . SER A 1 72 ? 6.410 -3.078 -12.504 1.00 63.44 72 SER A C 1
ATOM 533 O O . SER A 1 72 ? 6.405 -3.490 -11.340 1.00 63.44 72 SER A O 1
ATOM 535 N N . SER A 1 73 ? 7.453 -3.256 -13.317 1.00 73.81 73 SER A N 1
ATOM 536 C CA . SER A 1 73 ? 8.739 -3.824 -12.885 1.00 73.81 73 SER A CA 1
ATOM 537 C C . SER A 1 73 ? 9.610 -2.800 -12.144 1.00 73.81 73 SER A C 1
ATOM 539 O O . SER A 1 73 ? 9.487 -1.590 -12.348 1.00 73.81 73 SER A O 1
ATOM 541 N N . TRP A 1 74 ? 10.552 -3.285 -11.327 1.00 77.44 74 TRP A N 1
ATOM 542 C CA . TRP A 1 74 ? 11.623 -2.475 -10.735 1.00 77.44 74 TRP A CA 1
ATOM 543 C C . TRP A 1 74 ? 12.988 -3.069 -11.086 1.00 77.44 74 TRP A C 1
ATOM 545 O O . TRP A 1 74 ? 13.327 -4.160 -10.631 1.00 77.44 74 TRP A O 1
ATOM 555 N N . ASN A 1 75 ? 13.786 -2.326 -11.858 1.00 77.12 75 ASN A N 1
ATOM 556 C CA . ASN A 1 75 ? 15.095 -2.753 -12.369 1.00 77.12 75 ASN A CA 1
ATOM 557 C C . ASN A 1 75 ? 15.078 -4.085 -13.160 1.00 77.12 75 ASN A C 1
ATOM 559 O O . ASN A 1 75 ? 16.062 -4.828 -13.114 1.00 77.12 75 ASN A O 1
ATOM 563 N N . GLY A 1 76 ? 14.003 -4.364 -13.910 1.00 56.97 76 GLY A N 1
ATOM 564 C CA . GLY A 1 76 ? 13.879 -5.550 -14.777 1.00 56.97 76 GLY A CA 1
ATOM 565 C C . GLY A 1 76 ? 12.458 -6.068 -14.874 1.00 56.97 76 GLY A C 1
ATOM 566 O O . GLY A 1 76 ? 12.029 -6.749 -13.923 1.00 56.97 76 GLY A O 1
#

Radius of gyration: 14.8 Å; chains: 1; bounding box: 37×19×41 Å

pLDDT: mean 79.82, std 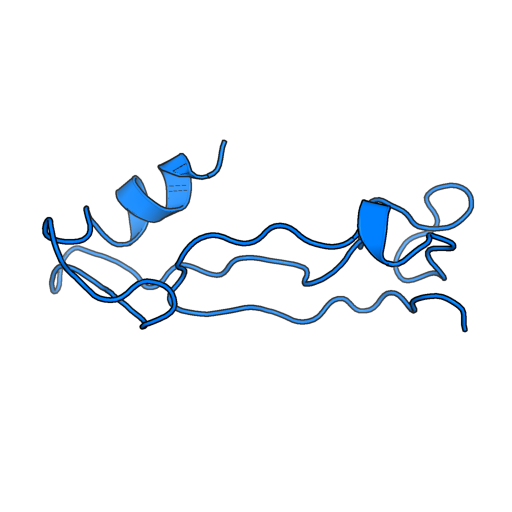10.78, range [52.34, 95.5]

Secondary structure (DSSP, 8-state):
--HHHHHHH-PPPTTPPTTS----STT----EEEEETTGGGBGGG-TT--B---HHHH------SEEEEPSS-B--

Organism: Helianthus annuus (NCBI:txid4232)

Sequence (76 aa):
MTDVILWLQGEIPKGSRLGVPYVAGKDKVAACAKHFVADGGTTLGIDENNTVANRHELLSIQGVSTVMVSYSSWNG